Protein AF-A0A6N9ASF7-F1 (afdb_monomer)

Sequence (136 aa):
MEQIISQLLKYEWWQIALILLSSGVPVAVYCILRNFNLTEWRKARDERHRERMQSCCPHAERVLRENGEAYFKSLINSSVKTREGVCSECGKAFPHGRTAELDSEYYYENHIEAYQERVKAYNKLAKKHGRRLLPD

pLDDT: mean 72.76, std 10.39, range [48.59, 89.31]

Foldseek 3Di:
DVVVVVVCVVDDPVVVVVVCCVVVVVVVVVVCVVPDDPVVVVVVVVVVLLVQLLVLDLDWDFDADPVRDTFTHQCWDQDPPPQWTARPQSRHTDHHDDPSRVCSRVCCVVPVVVSVVSLVSNQVSCVVVVHDRDDD

Nearest PDB structures (foldseek):
  2yrd-assembly1_A  TM=4.578E-01  e=1.512E+00  Homo sapiens
  4dzo-assembly1_B  TM=2.393E-01  e=1.828E+00  Homo sapiens
  7o72-assembly1_W  TM=1.798E-01  e=4.422E+00  Saccharomyces cerevisiae S288C

Mean predicted aligned error: 13.51 Å

Solvent-accessible surface area (backbone atoms only — not comparable to full-atom values): 7908 Å² total; per-residue (Å²): 113,70,73,58,55,63,59,53,72,76,51,55,73,69,56,54,51,48,54,52,48,67,56,47,50,58,53,53,51,49,57,49,56,74,69,53,57,64,66,61,52,48,50,55,51,51,48,56,51,47,53,58,50,36,77,38,65,63,73,56,44,81,41,73,45,95,86,70,51,76,45,47,43,48,46,51,51,67,41,91,85,73,55,36,26,28,28,76,88,69,62,37,75,40,79,64,86,62,61,59,39,61,53,44,36,52,44,46,77,76,33,46,68,64,48,52,51,30,43,52,54,39,35,57,51,20,66,76,69,77,48,84,68,74,86,133

Secondary structure (DSSP, 8-state):
-HHHHHHHTTS-HHHHHHHHHHHHHHHHHHHHHHH--HHHHHHHHHHHHHHHHHHT---EEEEE-TTS-EEEEE-EEEETTTTEEEETTT--EEETTS-HHHHHHHHHHH-HHHHHHHHHHHHHHHHHHTPPPPP-

Radius of gyration: 28.24 Å; Cα contacts (8 Å, |Δi|>4): 114; chains: 1; bounding box: 61×35×77 Å

Structure (mmCIF, N/CA/C/O backbon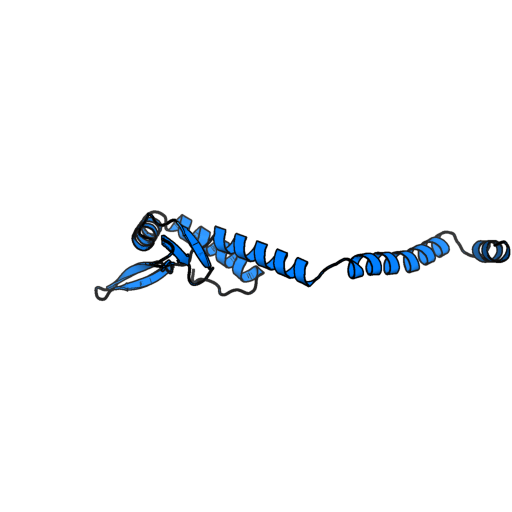e):
data_AF-A0A6N9ASF7-F1
#
_entry.id   AF-A0A6N9ASF7-F1
#
loop_
_atom_site.group_PDB
_atom_site.id
_atom_site.type_symbol
_atom_site.label_atom_id
_atom_site.label_alt_id
_atom_site.label_comp_id
_atom_site.label_asym_id
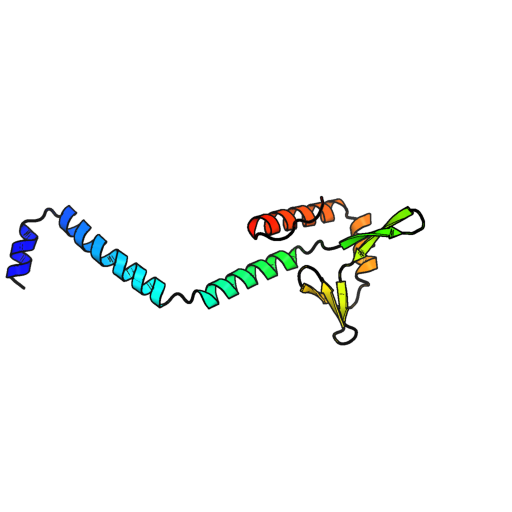_atom_site.label_entity_id
_atom_site.label_seq_id
_atom_site.pdbx_PDB_ins_code
_atom_site.Cartn_x
_atom_site.Cartn_y
_atom_site.Cartn_z
_atom_site.occupancy
_atom_site.B_iso_or_equiv
_atom_site.auth_seq_id
_atom_site.auth_comp_id
_atom_site.auth_asym_id
_atom_site.auth_atom_id
_atom_site.pdbx_PDB_model_num
ATOM 1 N N . MET A 1 1 ? 32.170 -8.541 -47.298 1.00 54.06 1 MET A N 1
ATOM 2 C CA . MET A 1 1 ? 32.390 -7.365 -46.423 1.00 54.06 1 MET A CA 1
ATOM 3 C C . MET A 1 1 ? 32.623 -6.084 -47.218 1.00 54.06 1 MET A C 1
ATOM 5 O O . MET A 1 1 ? 32.023 -5.078 -46.872 1.00 54.06 1 MET A O 1
ATOM 9 N N . GLU A 1 2 ? 33.397 -6.106 -48.306 1.00 55.91 2 GLU A N 1
ATOM 10 C CA . GLU A 1 2 ? 33.746 -4.889 -49.067 1.00 55.91 2 GLU A CA 1
ATOM 11 C C . GLU A 1 2 ? 32.555 -4.153 -49.713 1.00 55.91 2 GLU A C 1
ATOM 13 O O . GLU A 1 2 ? 32.488 -2.927 -49.664 1.00 55.91 2 GLU A O 1
ATOM 18 N N . GLN A 1 3 ? 31.546 -4.875 -50.217 1.00 64.06 3 GLN A N 1
ATOM 19 C CA . GLN A 1 3 ? 30.324 -4.257 -50.763 1.00 64.06 3 GLN A CA 1
ATOM 20 C C . GLN A 1 3 ? 29.483 -3.505 -49.718 1.00 64.06 3 GLN A C 1
ATOM 22 O O . GLN A 1 3 ? 28.819 -2.528 -50.052 1.00 64.06 3 GLN A O 1
ATOM 27 N N . ILE A 1 4 ? 29.515 -3.936 -48.453 1.00 65.19 4 ILE A N 1
ATOM 28 C CA . ILE A 1 4 ? 28.738 -3.317 -47.368 1.00 65.19 4 ILE A CA 1
ATOM 29 C C . ILE A 1 4 ? 29.409 -2.010 -46.928 1.00 65.19 4 ILE A C 1
ATOM 31 O O . ILE A 1 4 ? 28.736 -1.003 -46.722 1.00 65.19 4 ILE A O 1
ATOM 35 N N . ILE A 1 5 ? 30.744 -2.005 -46.866 1.00 64.56 5 ILE A N 1
ATOM 36 C CA . ILE A 1 5 ? 31.550 -0.829 -46.511 1.00 64.56 5 ILE A CA 1
ATOM 37 C C . ILE A 1 5 ? 31.389 0.274 -47.571 1.00 64.56 5 ILE A C 1
ATOM 39 O O . ILE A 1 5 ? 31.186 1.434 -47.225 1.00 64.56 5 ILE A O 1
ATOM 43 N N . SER A 1 6 ? 31.373 -0.092 -48.859 1.00 63.28 6 SER A N 1
ATOM 44 C CA . SER A 1 6 ? 31.136 0.841 -49.972 1.00 63.28 6 SER A CA 1
ATOM 45 C C . SER A 1 6 ? 29.758 1.524 -49.924 1.00 63.28 6 SER A C 1
ATOM 47 O O . SER A 1 6 ? 29.644 2.698 -50.274 1.00 63.28 6 SER A O 1
ATOM 49 N N . GLN A 1 7 ? 28.712 0.818 -49.483 1.00 64.62 7 GLN A N 1
ATOM 50 C CA . GLN A 1 7 ? 27.359 1.380 -49.360 1.00 64.62 7 GLN A CA 1
ATOM 51 C C . GLN A 1 7 ? 27.207 2.265 -48.114 1.00 64.62 7 GLN A C 1
ATOM 53 O O . GLN A 1 7 ? 26.498 3.266 -48.165 1.00 64.62 7 GLN A O 1
ATOM 58 N N . LEU A 1 8 ? 27.905 1.943 -47.018 1.00 58.56 8 LEU A N 1
ATOM 59 C CA . LEU A 1 8 ? 27.907 2.736 -45.781 1.00 58.56 8 LEU A CA 1
ATOM 60 C C . LEU A 1 8 ? 28.600 4.098 -45.938 1.00 58.56 8 LEU A C 1
ATOM 62 O O . LEU A 1 8 ? 28.194 5.054 -45.288 1.00 58.56 8 LEU A O 1
ATOM 66 N N . LEU A 1 9 ? 29.573 4.217 -46.847 1.00 62.81 9 LEU A N 1
ATOM 67 C CA . LEU A 1 9 ? 30.269 5.475 -47.168 1.00 62.81 9 LEU A CA 1
ATOM 68 C C . LEU A 1 9 ? 29.384 6.546 -47.837 1.00 62.81 9 LEU A C 1
ATOM 70 O O . LEU A 1 9 ? 29.817 7.686 -47.972 1.00 62.81 9 LEU A O 1
ATOM 74 N N . LYS A 1 10 ? 28.162 6.197 -48.266 1.00 74.62 10 LYS A N 1
ATOM 75 C CA . LYS A 1 10 ? 27.192 7.139 -48.856 1.00 74.62 10 LYS A CA 1
ATOM 76 C C . LYS A 1 10 ? 26.308 7.839 -47.826 1.00 74.62 10 LYS A C 1
ATOM 78 O O . LYS A 1 10 ? 25.605 8.780 -48.183 1.00 74.62 10 LYS A O 1
ATOM 83 N N . TYR A 1 11 ? 26.293 7.348 -46.591 1.00 76.38 11 TYR A N 1
ATOM 84 C CA . TYR A 1 11 ? 25.431 7.853 -45.534 1.00 76.38 11 TYR A CA 1
ATOM 85 C C . TYR A 1 11 ? 26.223 8.770 -44.609 1.00 76.38 11 TYR A C 1
ATOM 87 O O . TYR A 1 11 ? 27.337 8.453 -44.195 1.00 76.38 11 TYR A O 1
ATOM 95 N N . GLU A 1 12 ? 25.619 9.899 -44.254 1.00 86.81 12 GLU A N 1
ATOM 96 C CA . GLU A 1 12 ? 26.168 10.789 -43.238 1.00 86.81 12 GLU A CA 1
ATOM 97 C C . GLU A 1 12 ? 26.237 10.059 -41.886 1.00 86.81 12 GLU A C 1
ATOM 99 O O . GLU A 1 12 ? 25.390 9.217 -41.567 1.00 86.81 12 GLU A O 1
ATOM 104 N N . TRP A 1 13 ? 27.220 10.399 -41.049 1.00 80.44 13 TRP A N 1
ATOM 105 C CA . TRP A 1 13 ? 27.475 9.702 -39.779 1.00 80.44 13 TRP A CA 1
ATOM 106 C C . TRP A 1 13 ? 26.239 9.633 -38.858 1.00 80.44 13 TRP A C 1
ATOM 108 O O . TRP A 1 13 ? 26.037 8.646 -38.146 1.00 80.44 13 TRP A O 1
ATOM 118 N N . TRP A 1 14 ? 25.363 10.641 -38.913 1.00 82.25 14 TRP A N 1
ATOM 119 C CA . TRP A 1 14 ? 24.119 10.687 -38.142 1.00 82.25 14 TRP A CA 1
ATOM 120 C C . TRP A 1 14 ? 23.065 9.682 -38.640 1.00 82.25 14 TRP A C 1
ATOM 122 O O . TRP A 1 14 ? 22.302 9.144 -37.837 1.00 82.25 14 TRP A O 1
ATOM 132 N N . GLN A 1 15 ? 23.037 9.364 -39.938 1.00 84.44 15 GLN A N 1
ATOM 133 C CA . GLN A 1 15 ? 22.121 8.371 -40.513 1.00 84.44 15 GLN A CA 1
ATOM 134 C C . GLN A 1 15 ? 22.519 6.956 -40.087 1.00 84.44 15 GLN A C 1
ATOM 136 O O . GLN A 1 15 ? 21.665 6.148 -39.724 1.00 84.44 15 GLN A O 1
ATOM 141 N N . ILE A 1 16 ? 23.825 6.681 -40.047 1.00 81.75 16 ILE A N 1
ATOM 142 C CA . ILE A 1 16 ? 24.374 5.417 -39.541 1.00 81.75 16 ILE A CA 1
ATOM 143 C C . ILE A 1 16 ? 24.030 5.248 -38.054 1.00 81.75 16 ILE A C 1
ATOM 145 O O . ILE A 1 16 ? 23.580 4.178 -37.640 1.00 81.75 16 ILE A O 1
ATOM 149 N N . ALA A 1 17 ? 24.157 6.316 -37.259 1.00 82.31 17 ALA A N 1
ATOM 150 C CA . ALA A 1 17 ? 23.777 6.305 -35.848 1.00 82.31 17 ALA A CA 1
ATOM 151 C C . ALA A 1 17 ? 22.281 5.996 -35.640 1.00 82.31 17 ALA A C 1
ATOM 153 O O . ALA A 1 17 ? 21.935 5.190 -34.775 1.00 82.31 17 ALA A O 1
ATOM 154 N N . LEU A 1 18 ? 21.389 6.568 -36.459 1.00 85.62 18 LEU A N 1
ATOM 155 C CA . LEU A 1 18 ? 19.949 6.288 -36.394 1.00 85.62 18 LEU A CA 1
ATOM 156 C C . LEU A 1 18 ? 19.609 4.838 -36.757 1.00 85.62 18 LEU A C 1
ATOM 158 O O . LEU A 1 18 ? 18.775 4.228 -36.090 1.00 85.62 18 LEU A O 1
ATOM 162 N N . ILE A 1 19 ? 20.268 4.256 -37.763 1.00 84.00 19 ILE A N 1
ATOM 163 C CA . ILE A 1 19 ? 20.052 2.853 -38.155 1.00 84.00 19 ILE A CA 1
ATOM 164 C C . ILE A 1 19 ? 20.467 1.909 -37.017 1.00 84.00 19 ILE A C 1
ATOM 166 O O . ILE A 1 19 ? 19.714 0.998 -36.657 1.00 84.00 19 ILE A O 1
ATOM 170 N N . LEU A 1 20 ? 21.619 2.161 -36.392 1.00 82.12 20 LEU A N 1
ATOM 171 C CA . LEU A 1 20 ? 22.101 1.377 -35.252 1.00 82.12 20 LEU A CA 1
ATOM 172 C C . LEU A 1 20 ? 21.187 1.512 -34.028 1.00 82.12 20 LEU A C 1
ATOM 174 O O . LEU A 1 20 ? 20.875 0.515 -33.382 1.00 82.12 20 LEU A O 1
ATOM 178 N N . LEU A 1 21 ? 20.688 2.715 -33.737 1.00 84.69 21 LEU A N 1
ATOM 179 C CA . LEU A 1 21 ? 19.722 2.932 -32.657 1.00 84.69 21 LEU A CA 1
ATOM 180 C C . LEU A 1 21 ? 18.378 2.247 -32.940 1.00 84.69 21 LEU A C 1
ATOM 182 O O . LEU A 1 21 ? 17.831 1.583 -32.061 1.00 84.69 21 LEU A O 1
ATOM 186 N N . SER A 1 22 ? 17.865 2.358 -34.167 1.00 84.56 22 SER A N 1
ATOM 187 C CA . SER A 1 22 ? 16.567 1.790 -34.556 1.00 84.56 22 SER A CA 1
ATOM 188 C C . SER A 1 22 ? 16.531 0.264 -34.505 1.00 84.56 22 SER A C 1
ATOM 190 O O . SER A 1 22 ? 15.476 -0.307 -34.255 1.00 84.56 22 SER A O 1
ATOM 192 N N . SER A 1 23 ? 17.673 -0.397 -34.706 1.00 84.06 23 SER A N 1
ATOM 193 C CA . SER A 1 23 ? 17.802 -1.856 -34.629 1.00 84.06 23 SER A CA 1
ATOM 194 C C . SER A 1 23 ? 18.223 -2.328 -33.236 1.00 84.06 23 SER A C 1
ATOM 196 O O . SER A 1 23 ? 17.733 -3.352 -32.759 1.00 84.06 23 SER A O 1
ATOM 198 N N . GLY A 1 24 ? 19.067 -1.563 -32.541 1.00 85.69 24 GLY A N 1
ATOM 199 C CA . GLY A 1 24 ? 19.525 -1.886 -31.191 1.00 85.69 24 GLY A CA 1
ATOM 200 C C . GLY A 1 24 ? 18.435 -1.753 -30.125 1.00 85.69 24 GLY A C 1
ATOM 201 O O . GLY A 1 24 ? 18.309 -2.625 -29.265 1.00 85.69 24 GLY A O 1
ATOM 202 N N . VAL A 1 25 ? 17.611 -0.701 -30.186 1.00 87.19 25 VAL A N 1
ATOM 203 C CA . VAL A 1 25 ? 16.567 -0.440 -29.177 1.00 87.19 25 VAL A CA 1
ATOM 204 C C . VAL A 1 25 ? 15.505 -1.552 -29.131 1.00 87.19 25 VAL A C 1
ATOM 206 O O . VAL A 1 25 ? 15.244 -2.054 -28.036 1.00 87.19 25 VAL A O 1
ATOM 209 N N . PRO A 1 26 ? 14.922 -2.020 -30.254 1.00 89.12 26 PRO A N 1
ATOM 210 C CA . PRO A 1 26 ? 13.949 -3.114 -30.228 1.00 89.12 26 PRO A CA 1
ATOM 211 C C . PRO A 1 26 ? 14.525 -4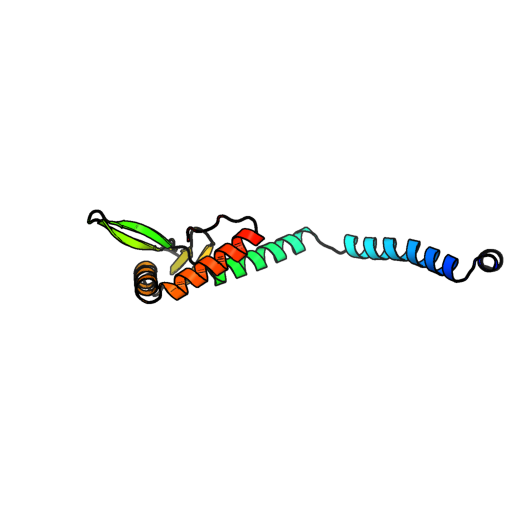.427 -29.698 1.00 89.12 26 PRO A C 1
ATOM 213 O O . PRO A 1 26 ? 13.849 -5.126 -28.946 1.00 89.12 26 PRO A O 1
ATOM 216 N N . VAL A 1 27 ? 15.779 -4.751 -30.038 1.00 88.44 27 VAL A N 1
ATOM 217 C CA . VAL A 1 27 ? 16.458 -5.959 -29.541 1.00 88.44 27 VAL A CA 1
ATOM 218 C C . VAL A 1 27 ? 16.656 -5.877 -28.029 1.00 88.44 27 VAL A C 1
ATOM 220 O O . VAL A 1 27 ? 16.352 -6.833 -27.316 1.00 88.44 27 VAL A O 1
ATOM 223 N N . ALA A 1 28 ? 17.093 -4.724 -27.519 1.00 85.69 28 ALA A N 1
ATOM 224 C CA . ALA A 1 28 ? 17.230 -4.501 -26.084 1.00 85.69 28 ALA A CA 1
ATOM 225 C C . ALA A 1 28 ? 15.879 -4.626 -25.355 1.00 85.69 28 ALA A C 1
ATOM 227 O O . ALA A 1 28 ? 15.783 -5.336 -24.353 1.00 85.69 28 ALA A O 1
ATOM 228 N N . VAL A 1 29 ? 14.817 -4.005 -25.882 1.00 87.25 29 VAL A N 1
ATOM 229 C CA . VAL A 1 29 ? 13.457 -4.096 -25.322 1.00 87.25 29 VAL A CA 1
ATOM 230 C C . VAL A 1 29 ? 12.945 -5.539 -25.333 1.00 87.25 29 VAL A C 1
ATOM 232 O O . VAL A 1 29 ? 12.409 -6.001 -24.326 1.00 87.25 29 VAL A O 1
ATOM 235 N N . TYR A 1 30 ? 13.150 -6.281 -26.422 1.00 89.31 30 TYR A N 1
ATOM 236 C CA . TYR A 1 30 ? 12.767 -7.691 -26.521 1.00 89.31 30 TYR A CA 1
ATOM 237 C C . TYR A 1 30 ? 13.492 -8.562 -25.487 1.00 89.31 30 TYR A C 1
ATOM 239 O O . TYR A 1 30 ? 12.858 -9.368 -24.806 1.00 89.31 30 TYR A O 1
ATOM 247 N N . CYS A 1 31 ? 14.802 -8.371 -25.314 1.00 86.31 31 CYS A N 1
ATOM 248 C CA . CYS A 1 31 ? 15.588 -9.083 -24.305 1.00 86.31 31 CYS A CA 1
ATOM 249 C C . CYS A 1 31 ? 15.100 -8.797 -22.878 1.00 86.31 31 CYS A C 1
ATOM 251 O O . CYS A 1 31 ? 15.033 -9.715 -22.059 1.00 86.31 31 CYS A O 1
ATOM 253 N N . ILE A 1 32 ? 14.720 -7.549 -22.587 1.00 84.00 32 ILE A N 1
ATOM 254 C CA . ILE A 1 32 ? 14.132 -7.173 -21.296 1.00 84.00 32 ILE A CA 1
ATOM 255 C C . ILE A 1 32 ? 12.778 -7.867 -21.114 1.00 84.00 32 ILE A C 1
ATOM 257 O O . ILE A 1 32 ? 12.576 -8.533 -20.104 1.00 84.00 32 ILE A O 1
ATOM 261 N N . LEU A 1 33 ? 11.871 -7.771 -22.092 1.00 83.12 33 LEU A N 1
ATOM 262 C CA . LEU A 1 33 ? 10.526 -8.353 -22.009 1.00 83.12 33 LEU A CA 1
ATOM 263 C C . LEU A 1 33 ? 10.544 -9.881 -21.889 1.00 83.12 33 LEU A C 1
ATOM 265 O O . LEU A 1 33 ? 9.773 -10.429 -21.106 1.00 83.12 33 LEU A O 1
ATOM 269 N N . ARG A 1 34 ? 11.441 -10.572 -22.605 1.00 82.31 34 ARG A N 1
ATOM 270 C CA . ARG A 1 34 ? 11.582 -12.037 -22.539 1.00 82.31 34 ARG A CA 1
ATOM 271 C C . ARG A 1 34 ? 11.958 -12.522 -21.138 1.00 82.31 34 ARG A C 1
ATOM 273 O O . ARG A 1 34 ? 11.483 -13.568 -20.708 1.00 82.31 34 ARG A O 1
ATOM 280 N N . ASN A 1 35 ? 12.811 -11.775 -20.443 1.00 78.19 35 ASN A N 1
ATOM 281 C CA . ASN A 1 35 ? 13.280 -12.129 -19.103 1.00 78.19 35 ASN A CA 1
ATOM 282 C C . ASN A 1 35 ? 12.390 -11.554 -17.989 1.00 78.19 35 ASN A C 1
ATOM 284 O O . ASN A 1 35 ? 12.553 -11.909 -16.821 1.00 78.19 35 ASN A O 1
ATOM 288 N N . PHE A 1 36 ? 11.447 -10.670 -18.321 1.00 81.06 36 PHE A N 1
ATOM 289 C CA . PHE A 1 36 ? 10.583 -10.028 -17.343 1.00 81.06 36 PHE A CA 1
ATOM 290 C C . PHE A 1 36 ? 9.371 -10.902 -17.021 1.00 81.06 36 PHE A C 1
ATOM 292 O O . PHE A 1 36 ? 8.362 -10.908 -17.727 1.00 81.06 36 PHE A O 1
ATOM 299 N N . ASN A 1 37 ? 9.441 -11.622 -15.903 1.00 84.25 37 ASN A N 1
ATOM 300 C CA . ASN A 1 37 ? 8.292 -12.370 -15.414 1.00 84.25 37 ASN A CA 1
ATOM 301 C C . ASN A 1 37 ? 7.252 -11.416 -14.797 1.00 84.25 37 ASN A C 1
ATOM 303 O O . ASN A 1 37 ? 7.318 -11.057 -13.619 1.00 84.25 37 ASN A O 1
ATOM 307 N N . LEU A 1 38 ? 6.260 -11.028 -15.605 1.00 80.81 38 LEU A N 1
ATOM 308 C CA . LEU A 1 38 ? 5.151 -10.159 -15.196 1.00 80.81 38 LEU A CA 1
ATOM 309 C C . LEU A 1 38 ? 4.395 -10.688 -13.971 1.00 80.81 38 LEU A C 1
ATOM 311 O O . LEU A 1 38 ? 3.903 -9.889 -13.173 1.00 80.81 38 LEU A O 1
ATOM 315 N N . THR A 1 39 ? 4.293 -12.012 -13.816 1.00 85.81 39 THR A N 1
ATOM 316 C CA . THR A 1 39 ? 3.553 -12.621 -12.702 1.00 85.81 39 THR A CA 1
ATOM 317 C C . THR A 1 39 ? 4.290 -12.434 -11.381 1.00 85.81 39 THR A C 1
ATOM 319 O O . THR A 1 39 ? 3.693 -11.958 -10.419 1.00 85.81 39 THR A O 1
ATOM 322 N N . GLU A 1 40 ? 5.596 -12.696 -11.356 1.00 87.81 40 GLU A N 1
ATOM 323 C CA . GLU A 1 40 ? 6.445 -12.487 -10.179 1.00 87.81 40 GLU A CA 1
ATOM 324 C C . GLU A 1 40 ? 6.571 -11.002 -9.835 1.00 87.81 40 GLU A C 1
ATOM 326 O O . GLU A 1 40 ? 6.442 -10.615 -8.674 1.00 87.81 40 GLU A O 1
ATOM 331 N N . TRP A 1 41 ? 6.714 -10.132 -10.840 1.00 85.69 41 TRP A N 1
ATOM 332 C CA . TRP A 1 41 ? 6.722 -8.689 -10.604 1.00 85.69 41 TRP A CA 1
ATOM 333 C C . TRP A 1 41 ? 5.404 -8.193 -10.000 1.00 85.69 41 TRP A C 1
ATOM 335 O O . TRP A 1 41 ? 5.423 -7.379 -9.072 1.00 85.69 41 TRP A O 1
ATOM 345 N N . ARG A 1 42 ? 4.260 -8.686 -10.499 1.00 83.31 42 ARG A N 1
ATOM 346 C CA . ARG A 1 42 ? 2.937 -8.329 -9.974 1.00 83.31 42 ARG A CA 1
ATOM 347 C C . ARG A 1 42 ? 2.767 -8.831 -8.543 1.00 83.31 42 ARG A C 1
ATOM 349 O O . ARG A 1 42 ? 2.418 -8.028 -7.687 1.00 83.31 42 ARG A O 1
ATOM 356 N N . LYS A 1 43 ? 3.118 -10.090 -8.257 1.00 87.88 43 LYS A N 1
ATOM 357 C CA . LYS A 1 43 ? 3.110 -10.639 -6.890 1.00 87.88 43 LYS A CA 1
ATOM 358 C C . LYS A 1 43 ? 3.976 -9.812 -5.945 1.00 87.88 43 LYS A C 1
ATOM 360 O O . LYS A 1 43 ? 3.494 -9.375 -4.910 1.00 87.88 43 LYS A O 1
ATOM 365 N N . ALA A 1 44 ? 5.222 -9.522 -6.320 1.00 86.62 44 ALA A N 1
ATOM 366 C CA . ALA A 1 44 ? 6.132 -8.732 -5.493 1.00 86.62 44 ALA A CA 1
ATOM 367 C C . ALA A 1 44 ? 5.632 -7.293 -5.287 1.00 86.62 44 ALA A C 1
ATOM 369 O O . ALA A 1 44 ? 5.854 -6.683 -4.242 1.00 86.62 44 ALA A O 1
ATOM 370 N N . ARG A 1 45 ? 4.963 -6.715 -6.291 1.00 84.75 45 ARG A N 1
ATOM 371 C CA . ARG A 1 45 ? 4.310 -5.410 -6.176 1.00 84.75 45 ARG A CA 1
ATOM 372 C C . ARG A 1 45 ? 3.147 -5.466 -5.185 1.00 84.75 45 ARG A C 1
ATOM 374 O O . ARG A 1 45 ? 3.081 -4.591 -4.326 1.00 84.75 45 ARG A O 1
ATOM 381 N N . ASP A 1 46 ? 2.274 -6.456 -5.304 1.00 82.94 46 ASP A N 1
ATOM 382 C CA . ASP A 1 46 ? 1.099 -6.615 -4.445 1.00 82.94 46 ASP A CA 1
ATOM 383 C C . ASP A 1 46 ? 1.496 -6.939 -3.000 1.00 82.94 46 ASP A C 1
ATOM 385 O O . ASP A 1 46 ? 0.902 -6.398 -2.071 1.00 82.94 46 ASP A O 1
ATOM 389 N N . GLU A 1 47 ? 2.558 -7.724 -2.807 1.00 86.31 47 GLU A N 1
ATOM 390 C CA . GLU A 1 47 ? 3.165 -8.005 -1.504 1.00 86.31 47 GLU A CA 1
ATOM 391 C C . GLU A 1 47 ? 3.638 -6.719 -0.820 1.00 86.31 47 GLU A C 1
ATOM 393 O O . GLU A 1 47 ? 3.164 -6.380 0.262 1.00 86.31 47 GLU A O 1
ATOM 398 N N . ARG A 1 48 ? 4.465 -5.916 -1.504 1.00 83.75 48 ARG A N 1
ATOM 399 C CA . ARG A 1 48 ? 4.934 -4.619 -0.981 1.00 83.75 48 ARG A CA 1
ATOM 400 C C . ARG A 1 48 ? 3.789 -3.661 -0.663 1.00 83.75 48 ARG A C 1
ATOM 402 O O . ARG A 1 48 ? 3.893 -2.850 0.257 1.00 83.75 48 ARG A O 1
ATOM 409 N N . HIS A 1 49 ? 2.710 -3.698 -1.445 1.00 80.12 49 HIS A N 1
ATOM 410 C CA . HIS A 1 49 ? 1.524 -2.887 -1.164 1.00 80.12 49 HIS A CA 1
ATOM 411 C C . HIS A 1 49 ? 0.795 -3.391 0.075 1.00 80.12 49 HIS A C 1
ATOM 413 O O . HIS A 1 49 ? 0.396 -2.578 0.906 1.00 80.12 49 HIS A O 1
ATOM 419 N N . ARG A 1 50 ? 0.656 -4.710 0.228 1.00 79.44 50 ARG A N 1
ATOM 420 C CA . ARG A 1 50 ? 0.050 -5.325 1.409 1.00 79.44 50 ARG A CA 1
ATOM 421 C C . ARG A 1 50 ? 0.835 -4.983 2.670 1.00 79.44 50 ARG A C 1
ATOM 423 O O . ARG A 1 50 ? 0.233 -4.484 3.613 1.00 79.44 50 ARG A O 1
ATOM 430 N N . GLU A 1 51 ? 2.154 -5.142 2.658 1.00 81.81 51 GLU A N 1
ATOM 431 C CA . GLU A 1 51 ? 3.032 -4.810 3.788 1.00 81.81 51 GLU A CA 1
ATOM 432 C C . GLU A 1 51 ? 2.882 -3.346 4.229 1.00 81.81 51 GLU A C 1
ATOM 434 O O . GLU A 1 51 ? 2.701 -3.067 5.413 1.00 81.81 51 GLU A O 1
ATOM 439 N N . ARG A 1 52 ? 2.869 -2.398 3.279 1.00 76.50 52 ARG A N 1
ATOM 440 C CA . ARG A 1 52 ? 2.679 -0.962 3.572 1.00 76.50 52 ARG A CA 1
ATOM 441 C C . ARG A 1 52 ? 1.299 -0.639 4.139 1.00 76.50 52 ARG A C 1
ATOM 443 O O . ARG A 1 52 ? 1.160 0.238 4.987 1.00 76.50 52 ARG A O 1
ATOM 450 N N . MET A 1 53 ? 0.262 -1.323 3.668 1.00 72.00 53 MET A N 1
ATOM 451 C CA . MET A 1 53 ? -1.090 -1.146 4.203 1.00 72.00 53 MET A CA 1
ATOM 452 C C . MET A 1 53 ? -1.204 -1.746 5.607 1.00 72.00 53 MET A C 1
ATOM 454 O O . MET A 1 53 ? -1.825 -1.157 6.490 1.00 72.00 53 MET A O 1
ATOM 458 N N . GLN A 1 54 ? -0.553 -2.885 5.840 1.00 72.06 54 GLN A N 1
ATOM 459 C CA . GLN A 1 54 ? -0.489 -3.523 7.148 1.00 72.06 54 GLN A CA 1
ATOM 460 C C . GLN A 1 54 ? 0.314 -2.680 8.145 1.00 72.06 54 GLN A C 1
ATOM 462 O O . GLN A 1 54 ? -0.130 -2.513 9.280 1.00 72.06 54 GLN A O 1
ATOM 467 N N . SER A 1 55 ? 1.432 -2.054 7.765 1.00 69.75 55 SER A N 1
ATOM 468 C CA . SER A 1 55 ? 2.197 -1.201 8.690 1.00 69.75 55 SER A CA 1
ATOM 469 C C . SER A 1 55 ? 1.353 -0.068 9.281 1.00 69.75 55 SER A C 1
ATOM 471 O O . SER A 1 55 ? 1.487 0.231 10.465 1.00 69.75 55 SER A O 1
ATOM 473 N N . CYS A 1 56 ? 0.415 0.477 8.50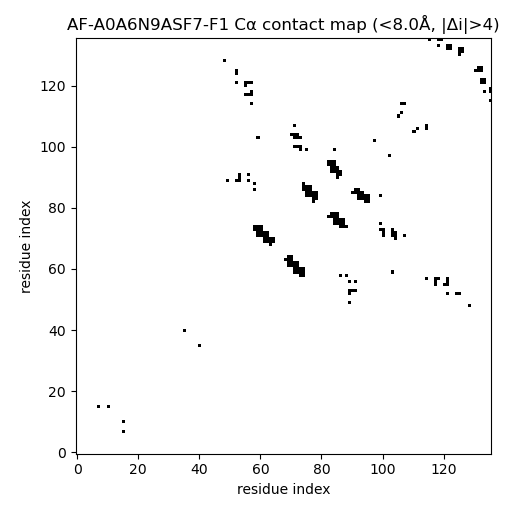4 1.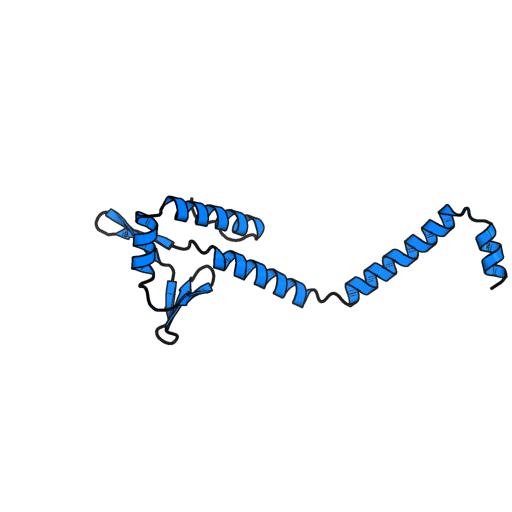00 65.81 56 CYS A N 1
ATOM 474 C CA . CYS A 1 56 ? -0.405 1.628 8.880 1.00 65.81 56 CYS A CA 1
ATOM 475 C C . CYS A 1 56 ? -1.852 1.289 9.271 1.00 65.81 56 CYS A C 1
ATOM 477 O O . CYS A 1 56 ? -2.662 2.204 9.313 1.00 65.81 56 CYS A O 1
ATOM 479 N N . CYS A 1 57 ? -2.195 0.021 9.533 1.00 71.75 57 CYS A N 1
ATOM 480 C CA . CYS A 1 57 ? -3.573 -0.409 9.811 1.00 71.75 57 CYS A CA 1
ATOM 481 C C . CYS A 1 57 ? -4.281 0.460 10.880 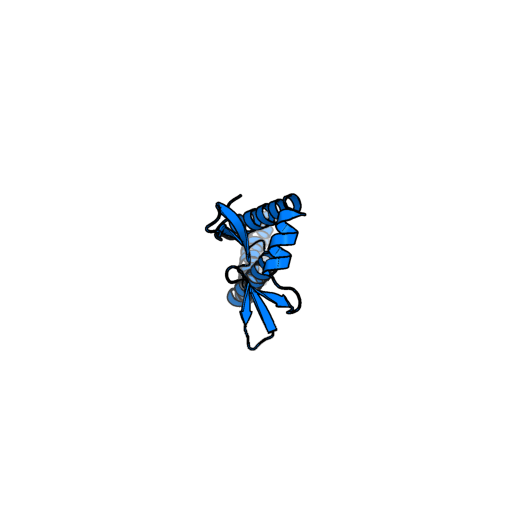1.00 71.75 57 CYS A C 1
ATOM 483 O O . CYS A 1 57 ? -3.939 0.327 12.059 1.00 71.75 57 CYS A O 1
ATOM 485 N N . PRO A 1 58 ? -5.292 1.273 10.505 1.00 67.75 58 PRO A N 1
ATOM 486 C CA . PRO A 1 58 ? -6.094 2.063 11.438 1.00 67.75 58 PRO A CA 1
ATOM 487 C C . PRO A 1 58 ? -7.500 1.470 11.636 1.00 67.75 58 PRO A C 1
ATOM 489 O O . PRO A 1 58 ? -8.380 2.138 12.164 1.00 67.75 58 PRO A O 1
ATOM 492 N N . HIS A 1 59 ? -7.747 0.240 11.175 1.00 70.00 59 HIS A N 1
ATOM 493 C CA . HIS A 1 59 ? -9.079 -0.365 11.155 1.00 70.00 59 HIS A CA 1
ATOM 494 C C . HIS A 1 59 ? -9.629 -0.599 12.568 1.00 70.00 59 HIS A C 1
ATOM 496 O O . HIS A 1 59 ? -9.294 -1.582 13.229 1.00 70.00 59 HIS A O 1
ATOM 502 N N . ALA A 1 60 ? -10.511 0.301 12.979 1.00 67.06 60 ALA A N 1
ATOM 503 C CA . ALA A 1 60 ? -11.400 0.170 14.115 1.00 67.06 60 ALA A CA 1
ATOM 504 C C . ALA A 1 60 ? -12.789 0.622 13.660 1.00 67.06 60 ALA A C 1
ATOM 506 O O . ALA A 1 60 ? -12.917 1.527 12.834 1.00 67.06 60 ALA A O 1
ATOM 507 N N . GLU A 1 61 ? -13.822 -0.029 14.170 1.00 66.81 61 GLU A N 1
ATOM 508 C CA . GLU A 1 61 ? -15.205 0.327 13.899 1.00 66.81 61 GLU A CA 1
ATOM 509 C C . GLU A 1 61 ? -15.735 1.154 15.069 1.00 66.81 61 GLU A C 1
ATOM 511 O O . GLU A 1 61 ? -15.652 0.729 16.219 1.00 66.81 61 GLU A O 1
ATOM 516 N N . ARG A 1 62 ? -16.281 2.342 14.795 1.00 66.44 62 ARG A N 1
ATOM 517 C CA . ARG A 1 62 ? -17.011 3.099 15.814 1.00 66.44 62 ARG A CA 1
ATOM 518 C C . ARG A 1 62 ? -18.406 2.500 15.945 1.00 66.44 62 ARG A C 1
ATOM 520 O O . ARG A 1 62 ? -19.187 2.560 14.999 1.00 66.44 62 ARG A O 1
ATOM 527 N N . VAL A 1 63 ? -18.724 1.968 17.116 1.00 69.06 63 VAL A N 1
ATOM 528 C CA . VAL A 1 63 ? -20.027 1.381 17.433 1.00 69.06 63 VAL A CA 1
ATOM 529 C C . VAL A 1 63 ? -20.687 2.228 18.518 1.00 69.06 63 VAL A C 1
ATOM 531 O O . VAL A 1 63 ? -20.027 2.708 19.437 1.00 69.06 63 VAL A O 1
ATOM 534 N N . LEU A 1 64 ? -21.995 2.445 18.404 1.00 68.81 64 LEU A N 1
ATOM 535 C CA . LEU A 1 64 ? -22.782 3.086 19.456 1.00 68.81 64 LEU A CA 1
ATOM 536 C C . LEU A 1 64 ? -23.257 2.011 20.434 1.00 68.81 64 LEU A C 1
ATOM 538 O O . LEU A 1 64 ? -23.856 1.019 20.018 1.00 68.81 64 LEU A O 1
ATOM 542 N N . ARG A 1 65 ? -22.992 2.199 21.727 1.00 73.12 65 ARG A N 1
ATOM 543 C CA . ARG A 1 65 ? -23.628 1.409 22.783 1.00 73.12 65 ARG A CA 1
ATOM 544 C C . ARG A 1 65 ? -25.094 1.810 22.929 1.00 73.12 65 ARG A C 1
ATOM 546 O O . ARG A 1 65 ? -25.506 2.907 22.558 1.00 73.12 65 ARG A O 1
ATOM 553 N N . GLU A 1 66 ? -25.866 0.929 23.557 1.00 74.12 66 GLU A N 1
ATOM 554 C CA . GLU A 1 66 ? -27.279 1.162 23.884 1.00 74.12 66 GLU A CA 1
ATOM 555 C C . GLU A 1 66 ? -27.498 2.381 24.799 1.00 74.12 66 GLU A C 1
ATOM 557 O O . GLU A 1 66 ? -28.563 2.989 24.772 1.00 74.12 66 GLU A O 1
ATOM 562 N N . ASN A 1 67 ? -26.481 2.782 25.569 1.00 76.62 67 ASN A N 1
ATOM 563 C CA . ASN A 1 67 ? -26.496 3.975 26.421 1.00 76.62 67 ASN A CA 1
ATOM 564 C C . ASN A 1 67 ? -26.156 5.284 25.670 1.00 76.62 67 ASN A C 1
ATOM 566 O O . ASN A 1 67 ? -26.099 6.342 26.292 1.00 76.62 67 ASN A O 1
ATOM 570 N N . GLY A 1 68 ? -25.933 5.232 24.351 1.00 72.38 68 GLY A N 1
ATOM 571 C CA . GLY A 1 68 ? -25.591 6.391 23.521 1.00 72.38 68 GLY A CA 1
ATOM 572 C C . GLY A 1 68 ? -24.102 6.752 23.497 1.00 72.38 68 GLY A C 1
ATOM 573 O O . GLY A 1 68 ? -23.716 7.667 22.771 1.00 72.38 68 GLY A O 1
ATOM 574 N N . GLU A 1 69 ? -23.250 6.037 24.236 1.00 71.94 69 GLU A N 1
ATOM 575 C CA . GLU A 1 69 ? -21.800 6.242 24.206 1.00 71.94 69 GLU A CA 1
ATOM 576 C C . GLU A 1 69 ? -21.185 5.558 22.977 1.00 71.94 69 GLU A C 1
ATOM 578 O O . GLU A 1 69 ? -21.479 4.401 22.665 1.00 71.94 69 GLU A O 1
ATOM 583 N N . ALA A 1 70 ? -20.319 6.272 22.257 1.00 65.44 70 ALA A N 1
ATOM 584 C CA . ALA A 1 70 ? -19.576 5.705 21.138 1.00 65.44 70 ALA A CA 1
ATOM 585 C C . ALA A 1 70 ? -18.306 5.023 21.657 1.00 65.44 70 ALA A C 1
ATOM 587 O O . ALA A 1 70 ? -17.481 5.680 22.282 1.00 65.44 70 ALA A O 1
ATOM 588 N N . TYR A 1 71 ? -18.124 3.743 21.338 1.00 65.69 71 TYR A N 1
ATOM 589 C CA . TYR A 1 71 ? -16.895 3.003 21.619 1.00 65.69 71 TYR A CA 1
ATOM 590 C C . TYR A 1 71 ? -16.259 2.499 20.325 1.00 65.69 71 TYR A C 1
ATOM 592 O O . TYR A 1 71 ? -16.922 2.356 19.293 1.00 65.69 71 TYR A O 1
ATOM 600 N N . PHE A 1 72 ? -14.956 2.242 20.367 1.00 66.69 72 PHE A N 1
ATOM 601 C CA . PHE A 1 72 ? -14.220 1.721 19.222 1.00 66.69 72 PHE A CA 1
ATOM 602 C C . PHE A 1 72 ? -14.033 0.218 19.369 1.00 66.69 72 PHE A C 1
ATOM 604 O O . PHE A 1 72 ? -13.321 -0.266 20.244 1.00 66.69 72 PHE A O 1
ATOM 611 N N . LYS A 1 73 ? -14.682 -0.534 18.485 1.00 66.31 73 LYS A N 1
ATOM 612 C CA . LYS A 1 73 ? -14.525 -1.975 18.377 1.00 66.31 73 LYS A CA 1
ATOM 613 C C . LYS A 1 73 ? -13.344 -2.282 17.466 1.00 66.31 73 LYS A C 1
ATOM 615 O O . LYS A 1 73 ? -13.285 -1.829 16.320 1.00 66.31 73 LYS A O 1
ATOM 620 N N . SER A 1 74 ? -12.404 -3.087 17.951 1.00 65.38 74 SER A N 1
ATOM 621 C CA . SER A 1 74 ? -11.313 -3.558 17.101 1.00 65.38 74 SER A CA 1
ATOM 622 C C . SER A 1 74 ? -11.864 -4.525 16.042 1.00 65.38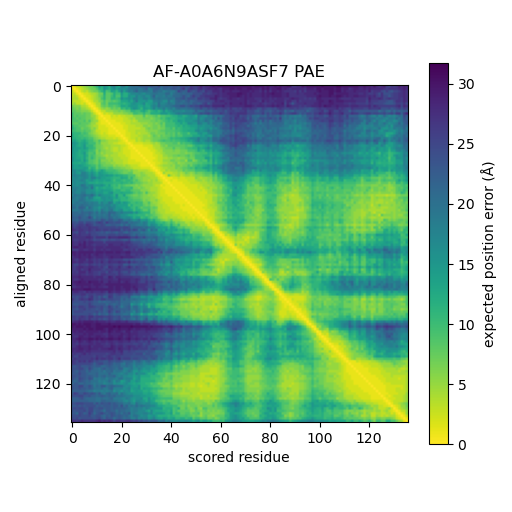 74 SER A C 1
ATOM 624 O O . SER A 1 74 ? -12.619 -5.442 16.362 1.00 65.38 74 SER A O 1
ATOM 626 N N . LEU A 1 75 ? -11.453 -4.367 14.781 1.00 69.19 75 LEU A N 1
ATOM 627 C CA . LEU A 1 75 ? -11.764 -5.316 13.697 1.00 69.19 75 LEU A CA 1
ATOM 628 C C . LEU A 1 75 ? -10.785 -6.509 13.681 1.00 69.19 75 LEU A C 1
ATOM 630 O O . LEU A 1 75 ? -10.487 -7.086 12.632 1.00 69.19 75 LEU A O 1
ATOM 634 N N . ILE A 1 76 ? -10.210 -6.837 14.839 1.00 68.25 76 ILE A N 1
ATOM 635 C CA . ILE A 1 76 ? -9.211 -7.889 14.997 1.00 68.25 76 ILE A CA 1
ATOM 636 C C . ILE A 1 76 ? -9.932 -9.172 15.407 1.00 68.25 76 ILE A C 1
ATOM 638 O O . ILE A 1 76 ? -10.381 -9.323 16.539 1.00 68.25 76 ILE A O 1
ATOM 642 N N . ASN A 1 77 ? -10.006 -10.125 14.481 1.00 66.56 77 ASN A N 1
ATOM 643 C CA . ASN A 1 77 ? -10.481 -11.468 14.776 1.00 66.56 77 ASN A CA 1
ATOM 644 C C . ASN A 1 77 ? -9.352 -12.242 15.458 1.00 66.56 77 ASN A C 1
ATOM 646 O O . ASN A 1 77 ? -8.334 -12.545 14.833 1.00 66.56 77 ASN A O 1
ATOM 650 N N . SER A 1 78 ? -9.517 -12.565 16.738 1.00 60.50 78 SER A N 1
ATOM 651 C CA . SER A 1 78 ? -8.626 -13.497 17.424 1.00 60.50 78 SER A CA 1
ATOM 652 C C . SER A 1 78 ? -8.981 -14.927 17.018 1.00 60.50 78 SER A C 1
ATOM 654 O O . SER A 1 78 ? -10.112 -15.389 17.166 1.00 60.50 78 SER A O 1
ATOM 656 N N . SER A 1 79 ? -8.014 -15.650 16.459 1.00 55.66 79 SER A N 1
ATOM 657 C CA . SER A 1 79 ? -8.172 -17.085 16.242 1.00 55.66 79 SER A CA 1
ATOM 658 C C . SER A 1 79 ? -7.847 -17.810 17.544 1.00 55.66 79 SER A C 1
ATOM 660 O O . SER A 1 79 ? -6.712 -17.771 18.024 1.00 55.66 79 SER A O 1
ATOM 662 N N . VAL A 1 80 ? -8.838 -18.528 18.083 1.00 54.50 80 VAL A N 1
ATOM 663 C CA . VAL A 1 80 ? -8.712 -19.362 19.296 1.00 54.50 80 VAL A CA 1
ATOM 664 C C . VAL A 1 80 ? -7.535 -20.348 19.192 1.00 54.50 80 VAL A C 1
ATOM 666 O O . VAL A 1 80 ? -6.947 -20.725 20.202 1.00 54.50 80 VAL A O 1
ATOM 669 N N . LYS A 1 81 ? -7.162 -20.751 17.968 1.00 54.28 81 LYS A N 1
ATOM 670 C CA . LYS A 1 81 ? -6.115 -21.750 17.712 1.00 54.28 81 LYS A CA 1
ATOM 671 C C . LYS A 1 81 ? -4.700 -21.181 17.631 1.00 54.28 81 LYS A C 1
ATOM 673 O O . LYS A 1 81 ? -3.776 -21.852 18.074 1.00 54.28 81 LYS A O 1
ATOM 678 N N . THR A 1 82 ? -4.506 -20.001 17.043 1.00 57.00 82 THR A N 1
ATOM 679 C CA . THR A 1 82 ? -3.155 -19.494 16.723 1.00 57.00 82 THR A CA 1
ATOM 680 C C . THR A 1 82 ? -2.628 -18.486 17.729 1.00 57.00 82 THR A C 1
ATOM 682 O O . THR A 1 82 ? -1.455 -18.145 17.661 1.00 57.00 82 THR A O 1
ATOM 685 N N . ARG A 1 83 ? -3.456 -18.026 18.682 1.00 57.25 83 ARG A N 1
ATOM 686 C CA . ARG A 1 83 ? -3.095 -16.916 19.577 1.00 57.25 83 ARG A CA 1
ATOM 687 C C . ARG A 1 83 ? -2.557 -15.714 18.778 1.00 57.25 83 ARG A C 1
ATOM 689 O O . ARG A 1 83 ? -1.687 -14.983 19.226 1.00 57.25 83 ARG A O 1
ATOM 696 N N . GLU A 1 84 ? -3.114 -15.461 17.603 1.00 63.62 84 GLU A N 1
ATOM 697 C CA . GLU A 1 84 ? -2.808 -14.276 16.806 1.00 63.62 84 GLU A CA 1
ATOM 698 C C . GLU A 1 84 ? -4.128 -13.595 16.455 1.00 63.62 84 GLU A C 1
ATOM 700 O O . GLU A 1 84 ? -5.100 -14.251 16.064 1.00 63.62 84 GLU A O 1
ATOM 705 N N . GLY A 1 85 ? -4.180 -12.280 16.656 1.00 68.44 85 GLY A N 1
ATOM 706 C CA . GLY A 1 85 ? -5.291 -11.453 16.209 1.00 68.44 85 GLY A CA 1
ATOM 707 C C . GLY A 1 85 ? -5.039 -11.005 14.779 1.00 68.44 85 GLY A C 1
ATOM 708 O O . GLY A 1 85 ? -3.977 -10.464 14.500 1.00 68.44 85 GLY A O 1
ATOM 709 N N . VAL A 1 86 ? -5.985 -11.195 13.865 1.00 73.56 86 VAL A N 1
ATOM 710 C CA . VAL A 1 86 ? -5.846 -10.755 12.471 1.00 73.56 86 VAL A CA 1
ATOM 711 C C . VAL A 1 86 ? -6.893 -9.694 12.159 1.00 73.56 86 VAL A C 1
ATOM 713 O O . VAL A 1 86 ? -8.080 -9.904 12.391 1.00 73.56 86 VAL A O 1
ATOM 716 N N . CYS A 1 87 ? -6.472 -8.552 11.613 1.00 75.12 87 CYS A N 1
ATOM 717 C CA . CYS A 1 87 ? -7.407 -7.541 11.116 1.00 75.12 87 CYS A CA 1
ATOM 718 C C . CYS A 1 87 ? -8.216 -8.096 9.935 1.00 75.12 87 CYS A C 1
ATOM 720 O O . CYS A 1 87 ? -7.628 -8.524 8.941 1.00 75.12 87 CYS A O 1
ATOM 722 N N . SER A 1 88 ? -9.546 -8.035 10.003 1.00 72.25 88 SER A N 1
ATOM 723 C CA . SER A 1 88 ? -10.435 -8.523 8.939 1.00 72.25 88 SER A CA 1
ATOM 724 C C . SER A 1 88 ? -10.289 -7.766 7.613 1.00 72.25 88 SER A C 1
ATOM 726 O O . SER A 1 88 ? -10.467 -8.356 6.553 1.00 72.25 88 SER A O 1
ATOM 728 N N . GLU A 1 89 ? -9.928 -6.482 7.658 1.00 74.50 89 GLU A N 1
ATOM 729 C CA . GLU A 1 89 ? -9.852 -5.618 6.471 1.00 74.50 89 GLU A CA 1
ATOM 730 C C . GLU A 1 89 ? -8.502 -5.714 5.743 1.00 74.50 89 GLU A C 1
ATOM 732 O O . GLU A 1 89 ? -8.443 -5.786 4.514 1.00 74.50 89 GLU A O 1
ATOM 737 N N . CYS A 1 90 ? -7.386 -5.719 6.483 1.00 72.44 90 CYS A N 1
ATOM 738 C CA . CYS A 1 90 ? -6.041 -5.709 5.889 1.00 72.44 90 CYS A CA 1
ATOM 739 C C . CYS A 1 90 ? -5.222 -6.984 6.132 1.00 72.44 90 CYS A C 1
ATOM 741 O O . CYS A 1 90 ? -4.104 -7.102 5.619 1.00 72.44 90 CYS A O 1
ATOM 743 N N . GLY A 1 91 ? -5.741 -7.933 6.913 1.00 71.75 91 GLY A N 1
ATOM 744 C CA . GLY A 1 91 ? -5.068 -9.195 7.219 1.00 71.75 91 GLY A CA 1
ATOM 745 C C . GLY A 1 91 ? -3.812 -9.045 8.080 1.00 71.75 91 GLY A C 1
ATOM 746 O O . GLY A 1 91 ? -3.003 -9.966 8.123 1.00 71.75 91 GLY A O 1
ATOM 747 N N . LYS A 1 92 ? -3.592 -7.886 8.720 1.00 75.06 92 LYS A N 1
ATOM 748 C CA . LYS A 1 92 ? -2.434 -7.685 9.601 1.00 75.06 92 LYS A CA 1
ATOM 749 C C . LYS A 1 92 ? -2.565 -8.581 10.828 1.00 75.06 92 LYS A C 1
ATOM 751 O O . LYS A 1 92 ? -3.569 -8.480 11.531 1.00 75.06 92 LYS A O 1
ATOM 756 N N . ALA A 1 93 ? -1.542 -9.389 11.089 1.00 73.25 93 ALA A N 1
ATOM 757 C CA . ALA A 1 93 ? -1.421 -10.151 12.322 1.00 73.25 93 ALA A CA 1
ATOM 758 C C . ALA A 1 93 ? -0.906 -9.267 13.471 1.00 73.25 93 ALA A C 1
ATOM 760 O O . ALA A 1 93 ? -0.022 -8.424 13.292 1.00 73.25 93 ALA A O 1
ATOM 761 N N . PHE A 1 94 ? -1.462 -9.481 14.654 1.00 68.19 94 PHE A N 1
ATOM 762 C CA . PHE A 1 94 ? -1.105 -8.847 15.911 1.00 68.19 94 PHE A CA 1
ATOM 763 C C . PHE A 1 94 ? -0.794 -9.948 16.936 1.00 68.19 94 PHE A C 1
ATOM 765 O O . PHE A 1 94 ? -1.560 -10.913 17.042 1.00 68.19 94 PHE A O 1
ATOM 772 N N . PRO A 1 95 ? 0.307 -9.824 17.697 1.00 62.03 95 PRO A N 1
ATOM 773 C CA . PRO A 1 95 ? 0.659 -10.807 18.719 1.00 62.03 95 PRO A CA 1
ATOM 774 C C . PRO A 1 95 ? -0.402 -10.846 19.834 1.00 62.03 95 PRO A C 1
ATOM 776 O O . PRO A 1 95 ? -0.860 -9.790 20.278 1.00 62.03 95 PRO A O 1
ATOM 779 N N . HIS A 1 96 ? -0.788 -12.039 20.316 1.00 54.75 96 HIS A N 1
ATOM 780 C CA . HIS A 1 96 ? -1.621 -12.144 21.524 1.00 54.75 96 HIS A CA 1
ATOM 781 C C . HIS A 1 96 ? -0.890 -11.554 22.725 1.00 54.75 96 HIS A C 1
ATOM 783 O O . HIS A 1 96 ? 0.268 -11.880 22.979 1.00 54.75 96 HIS A O 1
ATOM 789 N N . GLY A 1 97 ? -1.612 -10.784 23.532 1.00 50.91 97 GLY A N 1
ATOM 790 C CA . GLY A 1 97 ? -1.105 -10.310 24.819 1.00 50.91 97 GLY A CA 1
ATOM 791 C C . GLY A 1 97 ? -1.738 -9.013 25.292 1.00 50.91 97 GLY A C 1
ATOM 792 O O . GLY A 1 97 ? -1.654 -8.696 26.471 1.00 50.91 97 GLY A O 1
ATOM 793 N N . ARG A 1 98 ? -2.422 -8.290 24.403 1.00 48.59 98 ARG A N 1
ATOM 794 C CA . ARG A 1 98 ? -3.246 -7.135 24.754 1.00 48.59 98 ARG A CA 1
ATOM 795 C C . ARG A 1 98 ? -4.605 -7.324 24.108 1.00 48.59 98 ARG A C 1
ATOM 797 O O . ARG A 1 98 ? -4.684 -7.710 22.943 1.00 48.59 98 ARG A O 1
ATOM 804 N N . THR A 1 99 ? -5.668 -7.163 24.880 1.00 53.81 99 THR A N 1
ATOM 805 C CA . THR A 1 99 ? -7.035 -7.103 24.365 1.00 53.81 99 THR A CA 1
ATOM 806 C C . THR A 1 99 ? -7.057 -5.997 23.320 1.00 53.81 99 THR A C 1
ATOM 808 O O . THR A 1 99 ? -6.983 -4.819 23.651 1.00 53.81 99 THR A O 1
ATOM 811 N N . ALA A 1 100 ? -7.076 -6.388 22.044 1.00 55.28 100 ALA A N 1
ATOM 812 C CA . ALA A 1 100 ? -7.037 -5.473 20.908 1.00 55.28 100 ALA A CA 1
ATOM 813 C C . ALA A 1 100 ? -8.085 -4.357 21.028 1.00 55.28 100 ALA A C 1
ATOM 815 O O . ALA A 1 100 ? -7.845 -3.247 20.574 1.00 55.28 100 ALA A O 1
ATOM 816 N N . GLU A 1 101 ? -9.202 -4.665 21.689 1.00 52.06 101 GLU A N 1
ATOM 817 C CA . GLU A 1 101 ? -10.288 -3.754 22.040 1.00 52.06 101 GLU A CA 1
ATOM 818 C C . GLU A 1 101 ? -9.869 -2.698 23.079 1.00 52.06 101 GLU A C 1
ATOM 820 O O . GLU A 1 101 ? -9.974 -1.513 22.779 1.00 52.06 101 GLU A O 1
ATOM 825 N N . LEU A 1 102 ? -9.302 -3.090 24.230 1.00 50.91 102 LEU A N 1
ATOM 826 C CA . LEU A 1 102 ? -8.831 -2.149 25.265 1.00 50.91 102 LEU A CA 1
ATOM 827 C C . LEU A 1 102 ? -7.688 -1.262 24.768 1.00 50.91 102 LEU A C 1
ATOM 829 O O . LEU A 1 102 ? -7.675 -0.072 25.058 1.00 50.91 102 LEU A O 1
ATOM 833 N N . ASP A 1 103 ? -6.745 -1.819 24.004 1.00 56.34 103 ASP A N 1
ATOM 834 C CA . ASP A 1 103 ? -5.687 -1.021 23.382 1.00 56.34 103 ASP A CA 1
ATOM 835 C C . ASP A 1 103 ? -6.273 -0.079 22.327 1.00 56.34 103 ASP A C 1
ATOM 837 O O . ASP A 1 103 ? -5.842 1.063 22.239 1.00 56.34 103 ASP A O 1
ATOM 841 N N . SER A 1 104 ? -7.251 -0.517 21.523 1.00 59.75 104 SER A N 1
ATOM 842 C CA . SER A 1 104 ? -7.860 0.353 20.512 1.00 59.75 104 SER A CA 1
ATOM 843 C C . SER A 1 104 ? -8.659 1.495 21.127 1.00 59.75 104 SER A C 1
ATOM 845 O O . SER A 1 104 ? -8.549 2.612 20.638 1.00 59.75 104 SER A O 1
ATOM 847 N N . GLU A 1 105 ? -9.393 1.237 22.207 1.00 60.78 105 GLU A N 1
ATOM 848 C CA . GLU A 1 105 ? -10.185 2.227 22.937 1.00 60.78 105 GLU A CA 1
ATOM 849 C C . GLU A 1 105 ? -9.259 3.203 23.679 1.00 60.78 105 GLU A C 1
ATOM 851 O O . GLU A 1 105 ? -9.320 4.408 23.440 1.00 60.78 105 GLU A O 1
ATOM 856 N N . TYR A 1 106 ? -8.276 2.691 24.431 1.00 59.19 106 TYR A N 1
ATOM 857 C CA . TYR A 1 106 ? -7.263 3.506 25.110 1.00 59.19 106 TYR A CA 1
ATOM 858 C C . TYR A 1 106 ? -6.440 4.362 24.135 1.00 59.19 106 TYR A C 1
ATOM 860 O O . TYR A 1 106 ? -6.174 5.533 24.407 1.00 59.19 106 TYR A O 1
ATOM 868 N N . TYR A 1 107 ? -6.029 3.809 22.990 1.00 60.12 107 TYR A N 1
ATOM 869 C CA . TYR A 1 107 ? -5.244 4.541 21.993 1.00 60.12 107 TYR A CA 1
ATOM 870 C C . TYR A 1 107 ? -6.091 5.570 21.239 1.00 60.12 107 TYR A C 1
ATOM 872 O O . TYR A 1 107 ? -5.571 6.613 20.856 1.00 60.12 107 TYR A O 1
ATOM 880 N N . TYR A 1 108 ? -7.387 5.322 21.040 1.00 62.97 108 TYR A N 1
ATOM 881 C CA . TYR A 1 108 ? -8.285 6.317 20.456 1.00 62.97 108 TYR A CA 1
ATOM 882 C C . TYR A 1 108 ? -8.556 7.482 21.395 1.00 62.97 108 TYR A C 1
ATOM 884 O O . TYR A 1 108 ? -8.490 8.631 20.968 1.00 62.97 108 TYR A O 1
ATOM 892 N N . GLU A 1 109 ? -8.858 7.189 22.657 1.00 64.12 109 GLU A N 1
ATOM 893 C CA . GLU A 1 109 ? -9.206 8.207 23.646 1.00 64.12 109 GLU A CA 1
ATOM 894 C C . GLU A 1 109 ? -8.001 9.078 24.010 1.00 64.12 109 GLU A C 1
ATOM 896 O O . GLU A 1 109 ? -8.138 10.293 24.132 1.00 64.12 109 GLU A O 1
ATOM 901 N N . ASN A 1 110 ? -6.804 8.487 24.110 1.00 63.78 110 ASN A N 1
ATOM 902 C CA . ASN A 1 110 ? -5.598 9.210 24.526 1.00 63.78 110 ASN A CA 1
ATOM 903 C C . ASN A 1 110 ? -4.726 9.706 23.360 1.00 63.78 110 ASN A C 1
ATOM 905 O O . ASN A 1 110 ? -3.884 10.583 23.557 1.00 63.78 110 ASN A O 1
ATOM 909 N N . HIS A 1 111 ? -4.895 9.167 22.146 1.00 69.69 111 HIS A N 1
ATOM 910 C CA . HIS A 1 111 ? -4.061 9.495 20.981 1.00 69.69 111 HIS A CA 1
ATOM 911 C C . HIS A 1 111 ? -4.877 9.703 19.696 1.00 69.69 111 HIS A C 1
ATOM 913 O O . HIS A 1 111 ? -4.480 9.261 18.613 1.00 69.69 111 HIS A O 1
ATOM 919 N N . ILE A 1 112 ? -6.002 10.418 19.797 1.00 72.31 112 ILE A N 1
ATOM 920 C CA . ILE A 1 112 ? -6.906 10.682 18.668 1.00 72.31 112 ILE A CA 1
ATOM 921 C C . ILE A 1 112 ? -6.207 11.344 17.469 1.00 72.31 112 ILE A C 1
ATOM 923 O O . ILE A 1 112 ? -6.471 10.983 16.324 1.00 72.31 112 ILE A O 1
ATOM 927 N N . GLU A 1 113 ? -5.256 12.251 17.711 1.00 75.38 113 GLU A N 1
ATOM 928 C CA . GLU A 1 113 ? -4.479 12.905 16.650 1.00 75.38 113 GLU A CA 1
ATOM 929 C C . GLU A 1 113 ? -3.602 11.896 15.898 1.00 75.38 113 GLU A C 1
ATOM 931 O O . GLU A 1 113 ? -3.637 11.825 14.669 1.00 75.38 113 GLU A O 1
ATOM 936 N N . ALA A 1 114 ? -2.886 11.035 16.629 1.00 70.88 114 ALA A N 1
ATOM 937 C CA . ALA A 1 114 ? -2.060 9.984 16.039 1.00 70.88 114 ALA A CA 1
ATOM 938 C C . ALA A 1 114 ? -2.907 8.951 15.279 1.00 70.88 114 ALA A C 1
ATOM 940 O O . ALA A 1 114 ? -2.469 8.395 14.266 1.00 70.88 114 ALA A O 1
ATOM 941 N N . TYR A 1 115 ? -4.131 8.695 15.744 1.00 73.00 115 TYR A N 1
ATOM 942 C CA . TYR A 1 115 ? -5.089 7.871 15.023 1.00 73.00 115 TYR A CA 1
ATOM 943 C C . TYR A 1 115 ? -5.508 8.525 13.696 1.00 73.00 115 TYR A C 1
ATOM 945 O O . TYR A 1 115 ? -5.397 7.894 12.641 1.00 73.00 115 TYR A O 1
ATOM 953 N N . GLN A 1 116 ? -5.912 9.799 13.716 1.00 76.44 116 GLN A N 1
ATOM 954 C CA . GLN A 1 116 ? -6.280 10.544 12.508 1.00 76.44 116 GLN A CA 1
ATOM 955 C C . GLN A 1 116 ? -5.126 10.618 11.501 1.00 76.44 116 GLN A C 1
ATOM 957 O O . GLN A 1 116 ? -5.341 10.484 10.295 1.00 76.44 116 GLN A O 1
ATOM 962 N N . GLU A 1 117 ? -3.885 10.780 11.960 1.00 79.44 117 GLU A N 1
ATOM 963 C CA . GLU A 1 117 ? -2.709 10.729 11.087 1.00 79.44 117 GLU A CA 1
ATOM 964 C C . GLU A 1 117 ? -2.534 9.361 10.419 1.00 79.44 117 GLU A C 1
ATOM 966 O O . GLU A 1 117 ? -2.235 9.291 9.222 1.00 79.44 117 GLU A O 1
ATOM 971 N N . ARG A 1 118 ? -2.780 8.263 11.144 1.00 75.75 118 ARG A N 1
ATOM 972 C CA . ARG A 1 118 ? -2.754 6.909 10.570 1.00 75.75 118 ARG A CA 1
ATOM 973 C C . ARG A 1 118 ? -3.873 6.693 9.559 1.00 75.75 118 ARG A C 1
ATOM 975 O O . ARG A 1 118 ? -3.601 6.114 8.508 1.00 75.75 118 ARG A O 1
ATOM 982 N N . VAL A 1 119 ? -5.083 7.190 9.820 1.00 78.62 119 VAL A N 1
ATOM 983 C CA . VAL A 1 119 ? -6.193 7.164 8.849 1.00 78.62 119 VAL A CA 1
ATOM 984 C C . VAL A 1 119 ? -5.823 7.937 7.591 1.00 78.62 119 VAL A C 1
ATOM 986 O O . VAL A 1 119 ? -5.930 7.392 6.495 1.00 78.62 119 VAL A O 1
ATOM 989 N N . LYS A 1 120 ? -5.282 9.153 7.717 1.00 82.06 120 LYS A N 1
ATOM 990 C CA . LYS A 1 120 ? -4.816 9.954 6.572 1.00 82.06 120 LYS A CA 1
ATOM 991 C C . LYS A 1 120 ? -3.720 9.238 5.781 1.00 82.06 120 LYS A C 1
ATOM 993 O O . LYS A 1 120 ? -3.770 9.197 4.548 1.00 82.06 120 LYS A O 1
ATOM 998 N N . ALA A 1 121 ? -2.740 8.647 6.465 1.00 80.44 121 ALA A N 1
ATOM 999 C CA . ALA A 1 121 ? -1.670 7.878 5.834 1.00 80.44 121 ALA A CA 1
ATOM 1000 C C . ALA A 1 121 ? -2.221 6.654 5.089 1.00 80.44 121 ALA A C 1
ATOM 1002 O O . ALA A 1 121 ? -1.850 6.412 3.935 1.00 80.44 121 ALA A O 1
ATOM 1003 N N . TYR A 1 122 ? -3.154 5.929 5.708 1.00 80.94 122 TYR A N 1
ATOM 1004 C CA . TYR A 1 122 ? -3.843 4.805 5.091 1.00 80.94 122 TYR A CA 1
ATOM 1005 C C . TYR A 1 122 ? -4.669 5.246 3.881 1.00 80.94 122 TYR A C 1
ATOM 1007 O O . TYR A 1 122 ? -4.491 4.685 2.808 1.00 80.94 122 TYR A O 1
ATOM 1015 N N . ASN A 1 123 ? -5.487 6.294 3.993 1.00 82.06 123 ASN A N 1
ATOM 1016 C CA . ASN A 1 123 ? -6.312 6.825 2.906 1.00 82.06 123 ASN A CA 1
ATOM 1017 C C . ASN A 1 123 ? -5.464 7.293 1.714 1.00 82.06 123 ASN A C 1
ATOM 1019 O O . ASN A 1 123 ? -5.814 7.041 0.557 1.00 82.06 123 ASN A O 1
ATOM 1023 N N . LYS A 1 124 ? -4.292 7.889 1.964 1.00 84.81 124 LYS A N 1
ATOM 1024 C CA . LYS A 1 124 ? -3.330 8.254 0.912 1.00 84.81 124 LYS A CA 1
ATOM 1025 C C . LYS A 1 124 ? -2.811 7.027 0.158 1.00 84.81 124 LYS A C 1
ATOM 1027 O O . LYS A 1 124 ? -2.706 7.058 -1.071 1.00 84.81 124 LYS A O 1
ATOM 1032 N N . LEU A 1 125 ? -2.494 5.949 0.875 1.00 81.56 125 LEU A N 1
ATOM 1033 C CA . LEU A 1 125 ? -2.071 4.682 0.276 1.00 81.56 125 LEU A CA 1
ATOM 1034 C C . LEU A 1 125 ? -3.246 3.988 -0.434 1.00 81.56 125 LEU A C 1
ATOM 1036 O O . LEU A 1 125 ? -3.110 3.578 -1.585 1.00 81.56 125 LEU A O 1
ATOM 1040 N N . ALA A 1 126 ? -4.424 3.940 0.184 1.00 81.38 126 ALA A N 1
ATOM 1041 C CA . ALA A 1 126 ? -5.638 3.347 -0.363 1.00 81.38 126 ALA A CA 1
ATOM 1042 C C . ALA A 1 126 ? -6.050 3.999 -1.689 1.00 81.38 126 ALA A C 1
ATOM 1044 O O . ALA A 1 126 ? -6.276 3.286 -2.668 1.00 81.38 126 ALA A O 1
ATOM 1045 N N . LYS A 1 127 ? -6.029 5.338 -1.773 1.00 83.50 127 LYS A N 1
ATOM 1046 C CA . LYS A 1 127 ? -6.301 6.093 -3.008 1.00 83.50 127 LYS A CA 1
ATOM 1047 C C . LYS A 1 127 ? -5.323 5.740 -4.128 1.00 83.50 127 LYS A C 1
ATOM 1049 O O . LYS A 1 127 ? -5.726 5.586 -5.277 1.00 83.50 127 LYS A O 1
ATOM 1054 N N . LYS A 1 128 ? -4.038 5.572 -3.802 1.00 80.88 128 LYS A N 1
ATOM 1055 C CA . LYS A 1 128 ? -2.997 5.193 -4.772 1.00 80.88 128 LYS A CA 1
ATOM 1056 C C . LYS A 1 128 ? -3.172 3.767 -5.306 1.00 80.88 128 LYS A C 1
ATOM 1058 O O . LYS A 1 128 ? -2.689 3.459 -6.395 1.00 80.88 128 LYS A O 1
ATOM 1063 N N . HIS A 1 129 ? -3.830 2.904 -4.537 1.00 73.69 129 HIS A N 1
ATOM 1064 C CA . HIS A 1 129 ? -3.933 1.471 -4.804 1.00 73.69 129 HIS A CA 1
ATOM 1065 C C . HIS A 1 129 ? -5.364 0.991 -5.100 1.00 73.69 129 HIS A C 1
ATOM 1067 O O . HIS A 1 129 ? -5.571 -0.211 -5.229 1.00 73.69 129 HIS A O 1
ATOM 1073 N N . GLY A 1 130 ? -6.335 1.904 -5.240 1.00 73.31 130 GLY A N 1
ATOM 1074 C CA . GLY A 1 130 ? -7.725 1.573 -5.579 1.00 73.31 130 GLY A CA 1
ATOM 1075 C C . GLY A 1 130 ? -8.462 0.782 -4.493 1.00 73.31 130 GLY A C 1
ATOM 1076 O O . GLY A 1 130 ? -9.310 -0.048 -4.807 1.00 73.31 130 GLY A O 1
ATOM 1077 N N . ARG A 1 131 ? -8.110 0.982 -3.217 1.00 72.44 131 ARG A N 1
ATOM 1078 C CA . ARG A 1 131 ? -8.774 0.347 -2.064 1.00 72.44 131 ARG A CA 1
ATOM 1079 C C . ARG A 1 131 ? -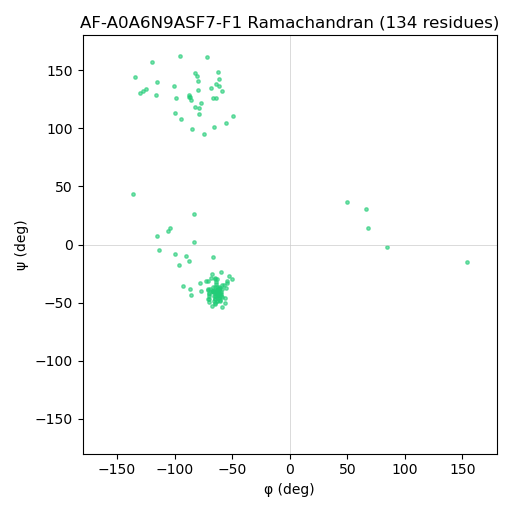9.840 1.268 -1.465 1.00 72.44 131 ARG A C 1
ATOM 1081 O O . ARG A 1 131 ? -9.821 2.475 -1.694 1.00 72.44 131 ARG A O 1
ATOM 1088 N N . ARG A 1 132 ? -10.748 0.686 -0.672 1.00 74.56 132 ARG A N 1
ATOM 1089 C CA . ARG A 1 132 ? -11.759 1.424 0.097 1.00 74.56 132 ARG A CA 1
ATOM 1090 C C . ARG A 1 132 ? -11.071 2.408 1.052 1.00 74.56 132 ARG A C 1
ATOM 1092 O O . ARG A 1 132 ? -10.129 2.030 1.747 1.00 74.56 132 ARG A O 1
ATOM 1099 N N . LEU A 1 133 ? -11.545 3.652 1.051 1.00 74.25 133 LEU A N 1
ATOM 1100 C CA . LEU A 1 133 ? -11.125 4.687 1.994 1.00 74.25 133 LEU A CA 1
ATOM 1101 C C . LEU A 1 133 ? -11.863 4.503 3.321 1.00 74.25 133 LEU A C 1
ATOM 1103 O O . LEU A 1 133 ? -13.028 4.103 3.332 1.00 74.25 133 LEU A O 1
ATOM 1107 N N . LEU A 1 134 ? -11.179 4.801 4.417 1.00 70.38 134 LEU A N 1
ATOM 1108 C CA . LEU A 1 134 ? -11.795 4.910 5.731 1.00 70.38 134 LEU A CA 1
ATOM 1109 C C . LEU A 1 134 ? -12.433 6.295 5.885 1.00 70.38 134 LEU A C 1
ATOM 1111 O O . LEU A 1 134 ? -11.916 7.251 5.299 1.00 70.38 134 LEU A O 1
ATOM 1115 N N . PRO A 1 135 ? -13.543 6.407 6.632 1.00 66.31 135 PRO A N 1
ATOM 1116 C CA . PRO A 1 135 ? -14.111 7.702 6.982 1.00 66.31 135 PRO A CA 1
ATOM 1117 C C . PRO A 1 135 ? -13.104 8.520 7.803 1.00 66.31 135 P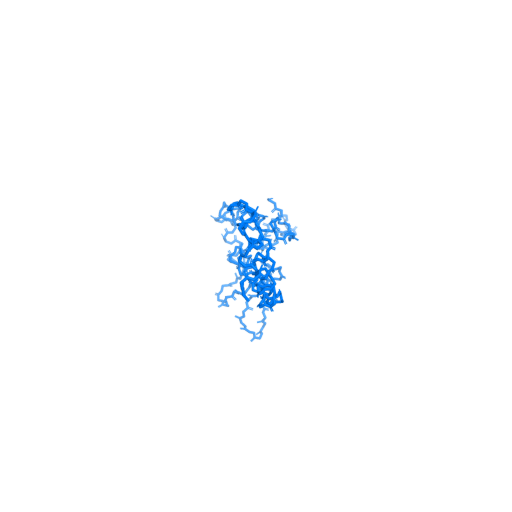RO A C 1
ATOM 1119 O O . PRO A 1 135 ? -12.353 7.950 8.598 1.00 66.31 135 PRO A O 1
ATOM 1122 N N . ASP A 1 136 ? -13.083 9.831 7.555 1.00 57.44 136 ASP A N 1
ATOM 1123 C CA . ASP A 1 136 ? -12.238 10.799 8.268 1.00 57.44 136 ASP A CA 1
ATOM 1124 C C . ASP A 1 136 ? -12.800 11.141 9.661 1.00 57.44 136 ASP A C 1
ATOM 1126 O O . ASP A 1 136 ? -14.046 11.180 9.812 1.00 57.44 136 ASP A O 1
#